Protein AF-A0A7W5H9W8-F1 (afdb_monomer_lite)

pLDDT: mean 92.8, std 7.67, range [46.06, 98.12]

Structure (mmCIF, N/CA/C/O backbone):
data_AF-A0A7W5H9W8-F1
#
_entry.id   AF-A0A7W5H9W8-F1
#
loop_
_atom_site.group_PDB
_atom_site.id
_atom_site.type_symbol
_atom_site.label_atom_id
_atom_site.label_alt_id
_atom_site.label_comp_id
_atom_site.label_asym_id
_atom_site.label_entity_id
_atom_site.label_seq_id
_atom_site.pdbx_PDB_ins_code
_atom_site.Cartn_x
_atom_site.Cartn_y
_atom_site.Cartn_z
_atom_site.occupancy
_atom_site.B_iso_or_equiv
_atom_site.auth_seq_id
_atom_site.auth_comp_id
_atom_site.auth_asym_id
_atom_site.auth_atom_id
_atom_site.pdbx_PDB_model_num
ATOM 1 N N . MET A 1 1 ? -1.058 2.398 -24.171 1.00 61.56 1 MET A N 1
ATOM 2 C CA . MET A 1 1 ? 0.200 2.788 -23.502 1.00 61.56 1 MET A CA 1
ATOM 3 C C . MET A 1 1 ? 0.223 2.075 -22.165 1.00 61.56 1 MET A C 1
ATOM 5 O O . MET A 1 1 ? -0.791 2.137 -21.480 1.00 61.56 1 MET A O 1
ATOM 9 N N . THR A 1 2 ? 1.290 1.346 -21.839 1.00 77.44 2 THR A N 1
ATOM 10 C CA . THR A 1 2 ? 1.382 0.600 -20.574 1.00 77.44 2 THR A CA 1
ATOM 11 C C . THR A 1 2 ? 1.420 1.588 -19.402 1.00 77.44 2 THR A C 1
ATOM 13 O O . THR A 1 2 ? 2.255 2.499 -19.425 1.00 77.44 2 THR A O 1
ATOM 16 N N . PRO A 1 3 ? 0.519 1.478 -18.409 1.00 84.00 3 PRO A N 1
ATOM 17 C CA . PRO A 1 3 ? 0.512 2.377 -17.260 1.00 84.00 3 PRO A CA 1
ATOM 18 C C . PRO A 1 3 ? 1.860 2.403 -16.531 1.00 84.00 3 PRO A C 1
ATOM 20 O O . PRO A 1 3 ? 2.492 1.362 -16.349 1.00 84.00 3 PRO A O 1
ATOM 23 N N . PHE A 1 4 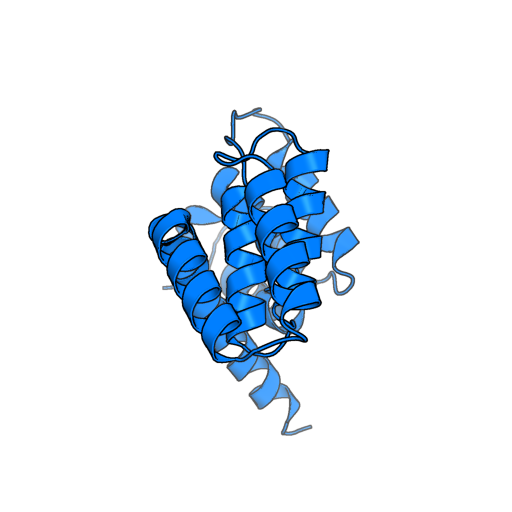? 2.278 3.598 -16.107 1.00 88.94 4 PHE A N 1
ATOM 24 C CA . PHE A 1 4 ? 3.514 3.859 -15.353 1.00 88.94 4 PHE A CA 1
ATOM 25 C C . PHE A 1 4 ? 4.831 3.531 -16.072 1.00 88.94 4 PHE A C 1
ATOM 27 O O . PHE A 1 4 ? 5.890 3.584 -15.453 1.00 88.94 4 PHE A O 1
ATOM 34 N N . ALA A 1 5 ? 4.808 3.268 -17.382 1.00 83.19 5 ALA A N 1
ATOM 35 C CA . ALA A 1 5 ? 6.010 2.976 -18.165 1.00 83.19 5 ALA A CA 1
ATOM 36 C C . ALA A 1 5 ? 7.100 4.066 -18.068 1.00 83.19 5 ALA A C 1
ATOM 38 O O . ALA A 1 5 ? 8.285 3.754 -18.085 1.00 83.19 5 ALA A O 1
ATOM 39 N N . SER A 1 6 ? 6.718 5.337 -17.920 1.00 87.12 6 SER A N 1
ATOM 40 C CA . SER A 1 6 ? 7.648 6.456 -17.700 1.00 87.12 6 SER A CA 1
ATOM 41 C C . SER A 1 6 ? 8.164 6.570 -16.263 1.00 87.12 6 SER A C 1
ATOM 43 O O . SER A 1 6 ? 9.144 7.267 -16.028 1.00 87.12 6 SER A O 1
ATOM 45 N N . ASN A 1 7 ? 7.508 5.918 -15.302 1.00 89.50 7 ASN A N 1
ATOM 46 C CA . ASN A 1 7 ? 7.760 6.073 -13.869 1.00 89.50 7 ASN A CA 1
ATOM 47 C C . ASN A 1 7 ? 8.587 4.927 -13.280 1.00 89.50 7 ASN A C 1
ATOM 49 O O . ASN A 1 7 ? 9.107 5.060 -12.185 1.00 89.50 7 ASN A O 1
ATOM 53 N N . VAL A 1 8 ? 8.757 3.799 -13.975 1.00 89.62 8 VAL A N 1
ATOM 54 C CA . VAL A 1 8 ? 9.479 2.638 -13.411 1.00 89.62 8 VAL A CA 1
ATOM 55 C C . VAL A 1 8 ? 10.963 2.897 -13.124 1.00 89.62 8 VAL A C 1
ATOM 57 O O . VAL A 1 8 ? 11.573 2.169 -12.345 1.00 89.62 8 VAL A O 1
ATOM 60 N N . ALA A 1 9 ? 11.552 3.922 -13.745 1.00 90.88 9 ALA A N 1
ATOM 61 C CA . ALA A 1 9 ? 12.915 4.368 -13.461 1.00 90.88 9 ALA A CA 1
ATOM 62 C C . ALA A 1 9 ? 12.996 5.377 -12.297 1.00 90.88 9 ALA A C 1
ATOM 64 O O . ALA A 1 9 ? 14.096 5.694 -11.855 1.00 90.88 9 ALA A O 1
ATOM 65 N N . ASP A 1 10 ? 11.858 5.872 -11.806 1.00 94.38 10 ASP A N 1
ATOM 66 C CA . ASP A 1 10 ? 11.761 6.818 -10.695 1.00 94.38 10 ASP A CA 1
ATOM 67 C C . ASP A 1 10 ? 11.794 6.058 -9.358 1.00 94.38 10 ASP A C 1
ATOM 69 O O . ASP A 1 10 ? 10.974 5.170 -9.093 1.00 94.38 10 ASP A O 1
ATOM 73 N N . LYS A 1 11 ? 12.754 6.409 -8.497 1.00 95.25 11 LYS A N 1
ATOM 74 C CA . LYS A 1 11 ? 12.937 5.768 -7.192 1.00 95.25 11 LYS A CA 1
ATOM 75 C C . LYS A 1 11 ? 11.821 6.082 -6.209 1.00 95.25 11 LYS A C 1
ATOM 77 O O . LYS A 1 11 ? 11.501 5.221 -5.392 1.00 95.25 11 LYS A O 1
ATOM 82 N N . ARG A 1 12 ? 11.184 7.252 -6.291 1.00 94.69 12 ARG A N 1
ATOM 83 C CA . ARG A 1 12 ? 10.031 7.590 -5.450 1.00 94.69 12 ARG A CA 1
ATOM 84 C C . ARG A 1 12 ? 8.809 6.774 -5.839 1.00 94.69 12 ARG A C 1
ATOM 86 O O . ARG A 1 12 ? 8.088 6.303 -4.957 1.00 94.69 12 ARG A O 1
ATOM 93 N N . PHE A 1 13 ? 8.602 6.563 -7.138 1.00 95.06 13 PHE A N 1
ATOM 94 C CA . PHE A 1 13 ? 7.552 5.666 -7.613 1.00 95.06 13 PHE A CA 1
ATOM 95 C C . PHE A 1 13 ? 7.819 4.224 -7.170 1.00 95.06 13 PHE A C 1
ATOM 97 O O . PHE A 1 13 ? 6.936 3.588 -6.601 1.00 95.06 13 PHE A O 1
ATOM 104 N N . ALA A 1 14 ? 9.045 3.722 -7.347 1.00 96.25 14 ALA A N 1
ATOM 105 C CA . ALA A 1 14 ? 9.421 2.395 -6.864 1.00 96.25 14 ALA A CA 1
ATOM 106 C C . ALA A 1 14 ? 9.231 2.261 -5.340 1.00 96.25 14 ALA A C 1
ATOM 108 O O . ALA A 1 14 ? 8.674 1.266 -4.881 1.00 96.25 14 ALA A O 1
ATOM 109 N N . PHE A 1 15 ? 9.605 3.279 -4.558 1.00 95.69 15 PHE A N 1
ATOM 110 C CA . PHE A 1 15 ? 9.405 3.275 -3.109 1.00 95.69 15 PHE A CA 1
ATOM 111 C C . PHE A 1 15 ? 7.919 3.202 -2.740 1.00 95.69 15 PHE A C 1
ATOM 113 O O . PHE A 1 15 ? 7.541 2.415 -1.878 1.00 95.69 15 PHE A O 1
ATOM 120 N N . LEU A 1 16 ? 7.060 3.919 -3.467 1.00 96.38 16 LEU A N 1
ATOM 121 C CA . LEU A 1 16 ? 5.614 3.835 -3.286 1.00 96.38 16 LEU A CA 1
ATOM 122 C C . LEU A 1 16 ? 5.063 2.435 -3.601 1.00 96.38 16 LEU A C 1
ATOM 124 O O . LEU A 1 16 ? 4.284 1.899 -2.817 1.00 96.38 16 LEU A O 1
ATOM 128 N N . ILE A 1 17 ? 5.505 1.802 -4.694 1.00 97.12 17 ILE A N 1
ATOM 129 C CA . ILE A 1 17 ? 5.131 0.410 -5.004 1.00 97.12 17 ILE A CA 1
ATOM 130 C C . ILE A 1 17 ? 5.583 -0.539 -3.887 1.00 97.12 17 ILE A C 1
ATOM 132 O O . ILE A 1 17 ? 4.813 -1.410 -3.478 1.00 97.12 17 ILE A O 1
ATOM 136 N N . SER A 1 18 ? 6.794 -0.347 -3.358 1.00 97.12 18 SER A N 1
ATOM 137 C CA . SER A 1 18 ? 7.300 -1.099 -2.204 1.00 97.12 18 SER A CA 1
ATOM 138 C C . SER A 1 18 ? 6.370 -0.953 -0.995 1.00 97.12 18 SER A C 1
ATOM 140 O O . SER A 1 18 ? 5.931 -1.956 -0.433 1.00 97.12 18 SER A O 1
ATOM 142 N N . THR A 1 19 ? 5.967 0.277 -0.659 1.00 96.00 19 THR A N 1
ATOM 143 C CA . THR A 1 19 ? 5.028 0.577 0.435 1.00 96.00 19 THR A CA 1
ATOM 144 C C . THR A 1 19 ? 3.653 -0.064 0.220 1.00 96.00 19 THR A C 1
ATOM 146 O O . THR A 1 19 ? 3.084 -0.634 1.154 1.00 96.00 19 THR A O 1
ATOM 149 N N . MET A 1 20 ? 3.124 -0.059 -1.008 1.00 97.69 20 MET A N 1
ATOM 150 C CA . MET A 1 20 ? 1.853 -0.720 -1.335 1.00 97.69 20 MET A CA 1
ATOM 151 C C . MET A 1 20 ? 1.935 -2.254 -1.215 1.00 97.69 20 MET A C 1
ATOM 153 O O . MET A 1 20 ? 0.952 -2.895 -0.837 1.00 97.69 20 MET A O 1
ATOM 157 N N . ILE A 1 21 ? 3.083 -2.865 -1.532 1.00 97.31 21 ILE A N 1
ATOM 158 C CA . ILE A 1 21 ? 3.294 -4.315 -1.368 1.00 97.31 21 ILE A CA 1
ATOM 159 C C . ILE A 1 21 ? 3.466 -4.672 0.109 1.00 97.31 21 ILE A C 1
ATOM 161 O O . ILE A 1 21 ? 2.875 -5.646 0.580 1.00 97.31 21 ILE A O 1
ATOM 165 N N . ASP A 1 22 ? 4.263 -3.895 0.838 1.00 95.62 22 ASP A N 1
ATOM 166 C CA . ASP A 1 22 ? 4.574 -4.140 2.245 1.00 95.62 22 ASP A CA 1
ATOM 167 C C . ASP A 1 22 ? 3.337 -3.990 3.142 1.00 95.62 22 ASP A C 1
ATOM 169 O O . ASP A 1 22 ? 3.059 -4.850 3.977 1.00 95.62 22 ASP A O 1
ATOM 173 N N . SER A 1 23 ? 2.508 -2.975 2.872 1.00 94.75 23 SER A N 1
ATOM 174 C CA . SER A 1 23 ? 1.186 -2.805 3.496 1.00 94.75 23 SER A CA 1
ATOM 175 C C . SER A 1 23 ? 0.162 -3.856 3.063 1.00 94.75 23 SER A C 1
ATOM 177 O O . SER A 1 23 ? -0.913 -3.932 3.644 1.00 94.75 23 SER A O 1
ATOM 179 N N . ARG A 1 24 ? 0.478 -4.697 2.068 1.00 95.00 24 ARG A N 1
ATOM 180 C CA . ARG A 1 24 ? -0.409 -5.704 1.455 1.00 95.00 24 ARG A CA 1
ATOM 181 C C . ARG A 1 24 ? -1.591 -5.133 0.683 1.00 95.00 24 ARG A C 1
ATOM 183 O O . ARG A 1 24 ? -2.538 -5.871 0.407 1.00 95.00 24 ARG A O 1
ATOM 190 N N . LEU A 1 25 ? -1.576 -3.846 0.343 1.00 96.81 25 LEU A N 1
ATOM 191 C CA . LEU A 1 25 ? -2.603 -3.260 -0.516 1.00 96.81 25 LEU A CA 1
ATOM 192 C C . LEU A 1 25 ? -2.580 -3.921 -1.901 1.00 96.81 25 LEU A C 1
ATOM 194 O O . LEU A 1 25 ? -3.627 -4.225 -2.465 1.00 96.81 25 LEU A O 1
ATOM 198 N N . ILE A 1 26 ? -1.379 -4.202 -2.413 1.00 96.94 26 ILE A N 1
ATOM 199 C CA . ILE A 1 26 ? -1.163 -5.016 -3.612 1.00 96.94 26 ILE A CA 1
ATOM 200 C C . ILE A 1 26 ? -0.269 -6.218 -3.287 1.00 96.94 26 ILE A C 1
ATOM 202 O O . ILE A 1 26 ? 0.480 -6.237 -2.314 1.00 96.94 26 ILE A O 1
ATOM 206 N N . TRP A 1 27 ? -0.337 -7.257 -4.115 1.00 95.38 27 TRP A N 1
ATOM 207 C CA . TRP A 1 27 ? 0.472 -8.476 -3.975 1.00 95.38 27 TRP A CA 1
ATOM 208 C C . TRP A 1 27 ? 0.726 -9.106 -5.347 1.00 95.38 27 TRP A C 1
ATOM 210 O O . TRP A 1 27 ? 0.235 -8.593 -6.343 1.00 95.38 27 TRP A O 1
ATOM 220 N N . TYR A 1 28 ? 1.419 -10.247 -5.418 1.00 96.19 28 TYR A N 1
ATOM 221 C CA . TYR A 1 28 ? 1.815 -10.910 -6.674 1.00 96.19 28 TYR A CA 1
ATOM 222 C C . TYR A 1 28 ? 0.758 -10.906 -7.795 1.00 96.19 28 TYR A C 1
ATOM 224 O O . TYR A 1 28 ? 1.020 -10.443 -8.897 1.00 96.19 28 TYR A O 1
ATOM 232 N N . LYS A 1 29 ? -0.474 -11.337 -7.507 1.00 94.88 29 LYS A N 1
ATOM 233 C CA . LYS A 1 29 ? -1.600 -11.345 -8.461 1.00 94.88 29 LYS A CA 1
ATOM 234 C C . LYS A 1 29 ? -1.971 -9.967 -9.038 1.00 94.88 29 LYS A C 1
ATOM 236 O O . LYS A 1 29 ? -2.624 -9.914 -10.071 1.00 94.88 29 LYS A O 1
ATOM 241 N N . HIS A 1 30 ? -1.601 -8.880 -8.368 1.00 95.06 30 HIS A N 1
ATOM 242 C CA . HIS A 1 30 ? -1.792 -7.510 -8.837 1.00 95.06 30 HIS A CA 1
ATOM 243 C C . HIS A 1 30 ? -0.649 -7.072 -9.757 1.00 95.06 30 HIS A C 1
ATOM 245 O O . HIS A 1 30 ? -0.902 -6.566 -10.844 1.00 95.06 30 HIS A O 1
ATOM 251 N N . TYR A 1 31 ? 0.608 -7.261 -9.338 1.00 94.88 31 TYR A N 1
ATOM 252 C CA . TYR A 1 31 ? 1.754 -6.709 -10.070 1.00 94.88 31 TYR A CA 1
ATOM 253 C C . TYR A 1 31 ? 2.342 -7.644 -11.131 1.00 94.88 31 TYR A C 1
ATOM 255 O O . TYR A 1 31 ? 3.067 -7.163 -11.992 1.00 94.88 31 TYR A O 1
ATOM 263 N N . TYR A 1 32 ? 2.039 -8.947 -11.109 1.00 95.19 32 TYR A N 1
ATOM 264 C CA . TYR A 1 32 ? 2.602 -9.920 -12.054 1.00 95.19 32 TYR A CA 1
ATOM 265 C C . TYR A 1 32 ? 2.303 -9.548 -13.513 1.00 95.19 32 TYR A C 1
ATOM 267 O O . TYR A 1 32 ? 3.220 -9.326 -14.296 1.00 95.19 32 TYR A O 1
ATOM 275 N N . LEU A 1 33 ? 1.019 -9.395 -13.859 1.00 94.06 33 LEU A N 1
ATOM 276 C CA . LEU A 1 33 ? 0.616 -9.036 -15.223 1.00 94.06 33 LEU A CA 1
ATOM 277 C C . LEU A 1 33 ? 1.055 -7.619 -15.616 1.00 94.06 33 LEU A C 1
ATOM 279 O O . LEU A 1 33 ? 1.291 -7.352 -16.788 1.00 94.06 33 LEU A O 1
ATOM 283 N N . TRP A 1 34 ? 1.166 -6.714 -14.644 1.00 95.88 34 TRP A N 1
ATOM 284 C CA . TRP A 1 34 ? 1.685 -5.370 -14.881 1.00 95.88 34 TRP A CA 1
ATOM 285 C C . TRP A 1 34 ? 3.173 -5.392 -15.242 1.00 95.88 34 TRP A C 1
ATOM 287 O O . TRP A 1 34 ? 3.582 -4.729 -16.194 1.00 95.88 34 TRP A O 1
ATOM 297 N N . ALA A 1 35 ? 3.969 -6.183 -14.520 1.00 95.56 35 ALA A N 1
ATOM 298 C CA . ALA A 1 35 ? 5.380 -6.367 -14.821 1.00 95.56 35 ALA A CA 1
ATOM 299 C C . ALA A 1 35 ? 5.566 -7.041 -16.190 1.00 95.56 35 ALA A C 1
ATOM 301 O O . ALA A 1 35 ? 6.358 -6.550 -16.991 1.00 95.56 35 ALA A O 1
ATOM 302 N N . ASP A 1 36 ? 4.784 -8.079 -16.506 1.00 94.25 36 ASP A N 1
ATOM 303 C CA . ASP A 1 36 ? 4.811 -8.738 -17.821 1.00 94.25 36 ASP A CA 1
ATOM 304 C C . ASP A 1 36 ? 4.477 -7.757 -18.965 1.00 94.25 36 ASP A C 1
ATOM 306 O O . ASP A 1 36 ? 5.207 -7.697 -19.959 1.00 94.25 36 ASP A O 1
ATOM 310 N N . ASP A 1 37 ? 3.435 -6.927 -18.814 1.00 94.62 37 ASP A N 1
ATOM 311 C CA . ASP A 1 37 ? 3.066 -5.916 -19.817 1.00 94.62 37 ASP A CA 1
ATOM 312 C C . ASP A 1 37 ? 4.190 -4.868 -19.997 1.00 94.62 37 ASP A C 1
ATOM 314 O O . ASP A 1 37 ? 4.464 -4.429 -21.119 1.00 94.62 37 ASP A O 1
ATOM 318 N N . LEU A 1 38 ? 4.894 -4.473 -18.927 1.00 94.31 38 LEU A N 1
ATOM 319 C CA . LEU A 1 38 ? 6.054 -3.572 -19.015 1.00 94.31 38 LEU A CA 1
ATOM 320 C C . LEU A 1 38 ? 7.239 -4.213 -19.742 1.00 94.31 38 LEU A C 1
ATOM 322 O O . LEU A 1 38 ? 7.826 -3.577 -20.616 1.00 94.31 38 LEU A O 1
ATOM 326 N N . ILE A 1 39 ? 7.554 -5.469 -19.424 1.00 94.38 39 ILE A N 1
ATOM 327 C CA . ILE A 1 39 ? 8.635 -6.243 -20.053 1.00 94.38 39 ILE A CA 1
ATOM 328 C C . ILE A 1 39 ? 8.396 -6.397 -21.554 1.00 94.38 39 ILE A C 1
ATOM 330 O O . ILE A 1 39 ? 9.326 -6.246 -22.343 1.00 94.38 39 ILE A O 1
ATOM 334 N N . ALA A 1 40 ? 7.152 -6.644 -21.960 1.00 93.50 40 ALA A N 1
ATOM 335 C CA . ALA A 1 40 ? 6.795 -6.771 -23.367 1.00 93.50 40 ALA A CA 1
ATOM 336 C C . ALA A 1 40 ? 6.808 -5.433 -24.130 1.00 93.50 40 ALA A C 1
ATOM 338 O O . ALA A 1 40 ? 7.002 -5.422 -25.346 1.00 93.50 40 ALA A O 1
ATOM 339 N N . SER A 1 41 ? 6.554 -4.311 -23.448 1.00 92.00 41 SER A N 1
ATOM 340 C CA . SER A 1 41 ? 6.302 -3.018 -24.102 1.00 92.00 41 SER A CA 1
ATOM 341 C C . SER A 1 41 ? 7.494 -2.066 -24.122 1.00 92.00 41 SER A C 1
ATOM 343 O O . SER A 1 41 ? 7.542 -1.176 -24.974 1.00 92.00 41 SER A O 1
ATOM 345 N N . LEU A 1 42 ? 8.448 -2.227 -23.207 1.00 90.44 42 LEU A N 1
ATOM 346 C CA . LEU A 1 42 ? 9.601 -1.345 -23.089 1.00 90.44 42 LEU A CA 1
ATOM 347 C C . LEU A 1 42 ? 10.853 -1.971 -23.720 1.00 90.44 42 LEU A C 1
ATOM 349 O O . LEU A 1 42 ? 11.150 -3.137 -23.476 1.00 90.44 42 LEU A O 1
ATOM 353 N N . PRO A 1 43 ? 11.651 -1.196 -24.478 1.00 88.50 43 PRO A N 1
ATOM 354 C CA . PRO A 1 43 ? 12.901 -1.692 -25.058 1.00 88.50 43 PRO A CA 1
ATOM 355 C C . PRO A 1 43 ? 13.980 -1.968 -23.999 1.00 88.50 43 PRO A C 1
ATOM 357 O O . PRO A 1 43 ? 14.914 -2.723 -24.251 1.00 88.50 43 PRO A O 1
ATOM 360 N N . SER A 1 44 ? 13.873 -1.331 -22.830 1.00 90.38 44 SER A N 1
ATOM 361 C CA . SER A 1 44 ? 14.743 -1.532 -21.674 1.00 90.38 44 SER A CA 1
ATOM 362 C C . SER A 1 44 ? 13.927 -1.327 -20.403 1.00 90.38 44 SER A C 1
ATOM 364 O O . SER A 1 44 ? 13.276 -0.291 -20.247 1.00 90.38 44 SER A O 1
ATOM 366 N N . VAL A 1 45 ? 13.944 -2.318 -19.514 1.00 92.12 45 VAL A N 1
ATOM 367 C CA . VAL A 1 45 ? 13.166 -2.332 -18.272 1.00 92.12 45 VAL A CA 1
ATOM 368 C C . VAL A 1 45 ? 14.111 -2.320 -17.072 1.00 92.12 45 VAL A C 1
ATOM 370 O O . VAL A 1 45 ? 15.101 -3.055 -17.082 1.00 92.12 45 VAL A O 1
ATOM 373 N N . PRO A 1 46 ? 13.829 -1.517 -16.027 1.00 92.88 46 PRO A N 1
ATOM 374 C CA . PRO A 1 46 ? 14.608 -1.542 -14.797 1.00 92.88 46 PRO A CA 1
ATOM 375 C C . PRO A 1 46 ? 14.667 -2.941 -14.182 1.00 92.88 46 PRO A C 1
ATOM 377 O O . PRO A 1 46 ? 13.663 -3.651 -14.124 1.00 92.88 46 PRO A O 1
ATOM 380 N N . GLN A 1 47 ? 15.838 -3.311 -13.662 1.00 94.00 47 GLN A N 1
ATOM 381 C CA . GLN A 1 47 ? 16.085 -4.655 -13.137 1.00 94.00 47 GLN A CA 1
ATOM 382 C C . GLN A 1 47 ? 15.061 -5.078 -12.077 1.00 94.00 47 GLN A C 1
ATOM 384 O O . GLN A 1 47 ? 14.628 -6.225 -12.078 1.00 94.00 47 GLN A O 1
ATOM 389 N N . TRP A 1 48 ? 14.632 -4.160 -11.207 1.00 95.81 48 TRP A N 1
ATOM 390 C CA . TRP A 1 48 ? 13.667 -4.478 -10.155 1.00 95.81 48 TRP A CA 1
ATOM 391 C C . TRP A 1 48 ? 12.327 -4.972 -10.720 1.00 95.81 48 TRP A C 1
ATOM 393 O O . TRP A 1 48 ? 11.768 -5.917 -10.175 1.00 95.81 48 TRP A O 1
ATOM 403 N N . VAL A 1 49 ? 11.851 -4.417 -11.846 1.00 96.12 49 VAL A N 1
ATOM 404 C CA . VAL A 1 49 ? 10.605 -4.848 -12.509 1.00 96.12 49 VAL A CA 1
ATOM 405 C C . VAL A 1 49 ? 10.748 -6.276 -13.044 1.00 96.12 49 VAL A C 1
ATOM 407 O O . VAL A 1 49 ? 9.847 -7.094 -12.862 1.00 96.12 49 VAL A O 1
ATOM 410 N N . LEU A 1 50 ? 11.902 -6.601 -13.643 1.00 94.94 50 LEU A N 1
ATOM 411 C CA . LEU A 1 50 ? 12.207 -7.957 -14.120 1.00 94.94 50 LEU A CA 1
ATOM 412 C C . LEU A 1 50 ? 12.182 -8.975 -12.975 1.00 94.94 50 LEU A C 1
ATOM 414 O O . LEU A 1 50 ? 11.681 -10.085 -13.138 1.00 94.94 50 LEU A O 1
ATOM 418 N N . GLN A 1 51 ? 12.718 -8.600 -11.815 1.00 94.88 51 GLN A N 1
ATOM 419 C CA . GLN A 1 51 ? 12.785 -9.492 -10.663 1.00 94.88 51 GLN A CA 1
ATOM 420 C C . GLN A 1 51 ? 11.406 -9.718 -10.039 1.00 94.88 51 GLN A C 1
ATOM 422 O O . GLN A 1 51 ? 10.997 -10.870 -9.867 1.00 94.88 51 GLN A O 1
ATOM 427 N N . ILE A 1 52 ? 10.645 -8.651 -9.761 1.00 95.19 52 ILE A N 1
ATOM 428 C CA . ILE A 1 52 ? 9.331 -8.794 -9.114 1.00 95.19 52 ILE A CA 1
ATOM 429 C C . ILE A 1 52 ? 8.331 -9.576 -9.969 1.00 95.19 52 ILE A C 1
ATOM 431 O O . ILE A 1 52 ? 7.468 -10.235 -9.401 1.00 95.19 52 ILE A O 1
ATOM 435 N N . ALA A 1 53 ? 8.476 -9.607 -11.300 1.00 94.50 53 ALA A N 1
ATOM 436 C CA . ALA A 1 53 ? 7.652 -10.453 -12.172 1.00 94.50 53 ALA A CA 1
ATOM 437 C C . ALA A 1 53 ? 7.695 -11.944 -11.770 1.00 94.50 53 ALA A C 1
ATOM 439 O O . ALA A 1 53 ? 6.758 -12.700 -12.021 1.00 94.50 53 ALA A O 1
ATOM 440 N N . THR A 1 54 ? 8.761 -12.379 -11.095 1.00 94.12 54 THR A N 1
ATOM 441 C CA . THR A 1 54 ? 8.963 -13.781 -10.699 1.00 94.12 54 THR A CA 1
ATOM 442 C C . THR A 1 54 ? 8.767 -14.043 -9.203 1.00 94.12 54 THR A C 1
ATOM 444 O O . THR A 1 54 ? 8.570 -15.191 -8.795 1.00 94.12 54 THR A O 1
ATOM 447 N N . ILE A 1 55 ? 8.783 -13.000 -8.371 1.00 96.50 55 ILE A N 1
ATOM 448 C CA . ILE A 1 55 ? 8.756 -13.131 -6.913 1.00 96.50 55 ILE A CA 1
ATOM 449 C C . ILE A 1 55 ? 7.308 -13.191 -6.424 1.00 96.50 55 ILE A C 1
ATOM 451 O O . ILE A 1 55 ? 6.539 -12.259 -6.613 1.00 96.50 55 ILE A O 1
ATOM 455 N N . LYS A 1 56 ? 6.926 -14.282 -5.749 1.00 95.38 56 LYS A N 1
ATOM 456 C CA . LYS A 1 56 ? 5.581 -14.433 -5.154 1.00 95.38 56 LYS A CA 1
ATOM 457 C C . LYS A 1 56 ? 5.517 -14.007 -3.691 1.00 95.38 56 LYS A C 1
ATOM 459 O O . LYS A 1 56 ? 4.466 -13.570 -3.219 1.00 95.38 56 LYS A O 1
ATOM 464 N N . TYR A 1 57 ? 6.613 -14.197 -2.959 1.00 96.00 57 TYR A N 1
ATOM 465 C CA . TYR A 1 57 ? 6.680 -13.896 -1.537 1.00 96.00 57 TYR A CA 1
ATOM 466 C C . TYR A 1 57 ? 6.934 -12.400 -1.346 1.00 96.00 57 TYR A C 1
ATOM 468 O O . TYR A 1 57 ? 7.924 -11.855 -1.821 1.00 96.00 57 TYR A O 1
ATOM 476 N N . TYR A 1 58 ? 5.996 -11.717 -0.693 1.00 95.06 58 TYR A N 1
ATOM 477 C CA . TYR A 1 58 ? 5.995 -10.257 -0.641 1.00 95.06 58 TYR A CA 1
ATOM 478 C C . TYR A 1 58 ? 7.240 -9.618 0.009 1.00 95.06 58 TYR A C 1
ATOM 480 O O . TYR A 1 58 ? 7.654 -8.593 -0.524 1.00 95.06 58 TYR A O 1
ATOM 488 N N . PRO A 1 59 ? 7.884 -10.156 1.073 1.00 96.81 59 PRO A N 1
ATOM 489 C CA . PRO A 1 59 ? 9.040 -9.491 1.670 1.00 96.81 59 PRO A CA 1
ATOM 490 C C . PRO A 1 59 ? 10.229 -9.524 0.722 1.00 96.81 59 PRO A C 1
ATOM 492 O O . PRO A 1 59 ? 10.993 -8.569 0.683 1.00 96.81 59 PRO A O 1
ATOM 495 N N . ASP A 1 60 ? 10.353 -10.582 -0.083 1.00 97.81 60 ASP A N 1
ATOM 496 C CA . ASP A 1 60 ? 11.393 -10.679 -1.104 1.00 97.81 60 ASP A CA 1
ATOM 497 C C . ASP A 1 60 ? 11.158 -9.632 -2.202 1.00 97.81 60 ASP A C 1
ATOM 499 O O . ASP A 1 60 ? 12.103 -8.990 -2.652 1.00 97.81 60 ASP A O 1
ATOM 503 N N . ALA A 1 61 ? 9.898 -9.398 -2.592 1.00 97.38 61 ALA A N 1
ATOM 504 C CA . ALA A 1 61 ? 9.556 -8.363 -3.569 1.00 97.38 61 ALA A CA 1
ATOM 505 C C . ALA A 1 61 ? 9.854 -6.957 -3.020 1.00 97.38 61 ALA A C 1
ATOM 507 O O . ALA A 1 61 ? 10.458 -6.143 -3.713 1.00 97.38 61 ALA A O 1
ATOM 508 N N . VAL A 1 62 ? 9.492 -6.692 -1.760 1.00 97.44 62 VAL A N 1
ATOM 509 C CA . VAL A 1 62 ? 9.819 -5.443 -1.049 1.00 97.44 62 VAL A CA 1
ATOM 510 C C . VAL A 1 62 ? 11.334 -5.252 -0.965 1.00 97.44 62 VAL A C 1
ATOM 512 O O . VAL A 1 62 ? 11.839 -4.182 -1.297 1.00 97.44 62 VAL A O 1
ATOM 515 N N . ALA A 1 63 ? 12.081 -6.289 -0.580 1.00 97.50 63 ALA A N 1
ATOM 516 C CA . ALA A 1 63 ? 13.536 -6.240 -0.478 1.00 97.50 63 ALA A CA 1
ATOM 517 C C . ALA A 1 63 ? 14.205 -5.955 -1.832 1.00 97.50 63 ALA A C 1
ATOM 519 O O . ALA A 1 63 ? 15.170 -5.191 -1.895 1.00 97.50 63 ALA A O 1
ATOM 520 N N . GLU A 1 64 ? 13.687 -6.533 -2.915 1.00 97.31 64 GLU A N 1
ATOM 521 C CA . GLU A 1 64 ? 14.191 -6.300 -4.267 1.00 97.31 64 GLU A CA 1
ATOM 522 C C . GLU A 1 64 ? 13.959 -4.859 -4.728 1.00 97.31 64 GLU A C 1
ATOM 524 O O . GLU A 1 64 ? 14.885 -4.203 -5.207 1.00 97.31 64 GLU A O 1
ATOM 529 N N . ILE A 1 65 ? 12.746 -4.338 -4.533 1.00 97.19 65 ILE A N 1
ATOM 530 C CA . ILE A 1 65 ? 12.430 -2.949 -4.875 1.00 97.19 65 ILE A CA 1
ATOM 531 C C . ILE A 1 65 ? 13.278 -2.000 -4.025 1.00 97.19 65 ILE A C 1
ATOM 533 O O . ILE A 1 65 ? 13.900 -1.086 -4.563 1.00 97.19 65 ILE A O 1
ATOM 537 N N . ASN A 1 66 ? 13.394 -2.255 -2.719 1.00 95.88 66 ASN A N 1
ATOM 538 C CA . ASN A 1 66 ? 14.199 -1.433 -1.818 1.00 95.88 66 ASN A CA 1
ATOM 539 C C . ASN A 1 66 ? 15.688 -1.433 -2.198 1.00 95.88 66 ASN A C 1
ATOM 541 O O . ASN A 1 66 ? 16.360 -0.417 -2.023 1.00 95.88 66 ASN A O 1
ATOM 545 N N . ARG A 1 67 ? 16.210 -2.520 -2.786 1.00 96.75 67 ARG A N 1
ATOM 546 C CA . ARG A 1 67 ? 17.580 -2.542 -3.321 1.00 96.75 67 ARG A CA 1
ATOM 547 C C . ARG A 1 67 ? 17.770 -1.525 -4.446 1.00 96.75 67 ARG A C 1
ATOM 549 O O . ARG A 1 67 ? 18.820 -0.896 -4.501 1.00 96.75 67 ARG A O 1
ATOM 556 N N . PHE A 1 68 ? 16.779 -1.354 -5.320 1.00 96.44 68 PHE A N 1
ATOM 557 C CA . PHE A 1 68 ? 16.797 -0.323 -6.362 1.00 96.44 68 PHE A CA 1
ATOM 558 C C . PHE A 1 68 ? 16.597 1.082 -5.782 1.00 96.44 68 PHE A C 1
ATOM 560 O O . PHE A 1 68 ? 17.357 1.998 -6.085 1.00 96.44 68 PHE A O 1
ATOM 567 N N . VAL A 1 69 ? 15.607 1.243 -4.905 1.00 95.94 69 VAL A N 1
ATOM 568 C CA . VAL A 1 69 ? 15.283 2.515 -4.243 1.00 95.94 69 VAL A CA 1
ATOM 569 C C . VAL A 1 69 ? 16.503 3.091 -3.512 1.00 95.94 69 VAL A C 1
ATOM 571 O O . VAL A 1 69 ? 16.783 4.282 -3.613 1.00 95.94 69 VAL A O 1
ATOM 574 N N . HIS A 1 70 ? 17.283 2.241 -2.844 1.00 94.81 70 HIS A N 1
ATOM 575 C CA . HIS A 1 70 ? 18.489 2.637 -2.116 1.00 94.81 70 HIS A CA 1
ATOM 576 C C . HIS A 1 70 ? 19.794 2.376 -2.884 1.00 94.81 70 HIS A C 1
ATOM 578 O O . HIS A 1 70 ? 20.863 2.397 -2.280 1.00 94.81 70 HIS A O 1
ATOM 584 N N . SER A 1 71 ? 19.745 2.128 -4.198 1.00 95.00 71 SER A N 1
ATOM 585 C CA . SER A 1 71 ? 20.961 2.019 -5.015 1.00 95.00 71 SER A CA 1
ATOM 586 C C . SER A 1 71 ? 21.561 3.396 -5.311 1.00 95.00 71 SER A C 1
ATOM 588 O O . SER A 1 71 ? 20.937 4.429 -5.069 1.00 95.00 71 SER A O 1
ATOM 590 N N . GLU A 1 72 ? 22.737 3.438 -5.935 1.00 92.19 72 GLU A N 1
ATOM 591 C CA . GLU A 1 72 ? 23.223 4.663 -6.577 1.00 92.19 72 GLU A CA 1
ATOM 592 C C . GLU A 1 72 ? 22.381 4.997 -7.832 1.00 92.19 72 GLU A C 1
ATOM 594 O O . GLU A 1 72 ? 21.848 4.075 -8.463 1.00 92.19 72 GLU A O 1
ATOM 599 N N . PRO A 1 73 ? 22.209 6.286 -8.192 1.00 92.75 73 PRO A N 1
ATOM 600 C CA . PRO A 1 73 ? 22.545 7.470 -7.392 1.00 92.75 73 PRO A CA 1
ATOM 601 C C . PRO A 1 73 ? 21.596 7.614 -6.191 1.00 92.75 73 PRO A C 1
ATOM 603 O O . PRO A 1 73 ? 20.393 7.422 -6.336 1.00 92.75 73 PRO A O 1
ATOM 606 N N . P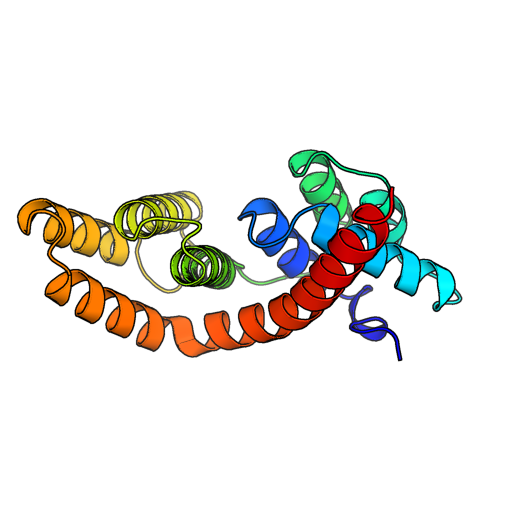HE A 1 74 ? 22.116 7.921 -5.002 1.00 91.69 74 PHE A N 1
ATOM 607 C CA . PHE A 1 74 ? 21.271 8.054 -3.812 1.00 91.69 74 PHE A CA 1
ATOM 608 C C . PHE A 1 74 ? 20.383 9.302 -3.907 1.00 91.69 74 PHE A C 1
ATOM 610 O O . PHE A 1 74 ? 20.869 10.390 -4.214 1.00 91.69 74 PHE A O 1
ATOM 617 N N . GLU A 1 75 ? 19.094 9.143 -3.612 1.00 91.06 75 GLU A N 1
ATOM 618 C CA . GLU A 1 75 ? 18.087 10.205 -3.676 1.00 91.06 75 GLU A CA 1
ATOM 619 C C . GLU A 1 75 ? 17.420 10.393 -2.309 1.00 91.06 75 GLU A C 1
ATOM 621 O O . GLU A 1 75 ? 17.264 9.442 -1.541 1.00 91.06 75 GLU A O 1
ATOM 626 N N . GLN A 1 76 ? 17.012 11.626 -1.999 1.00 86.69 76 GLN A N 1
ATOM 627 C CA . GLN A 1 76 ? 16.140 11.892 -0.856 1.00 86.69 76 GLN A CA 1
ATOM 628 C C . GLN A 1 76 ? 14.693 11.678 -1.292 1.00 86.69 76 GLN A C 1
ATOM 630 O O . GLN A 1 76 ? 14.144 12.466 -2.054 1.00 86.69 76 GLN A O 1
ATOM 635 N N . LEU A 1 77 ? 14.084 10.597 -0.814 1.00 83.69 77 LEU A N 1
ATOM 636 C CA . LEU A 1 77 ? 12.782 10.124 -1.295 1.00 83.69 77 LEU A CA 1
ATOM 637 C C . LEU A 1 77 ? 11.596 10.647 -0.473 1.00 83.69 77 LEU A C 1
ATOM 639 O O . LEU A 1 77 ? 10.447 10.304 -0.749 1.00 83.69 77 LEU A O 1
ATOM 643 N N . GLY A 1 78 ? 11.873 11.483 0.531 1.00 80.06 78 GLY A N 1
ATOM 644 C CA . GLY A 1 78 ? 10.897 11.847 1.550 1.00 80.06 78 GLY A CA 1
ATOM 645 C C . GLY A 1 78 ? 10.474 10.638 2.385 1.00 80.06 78 GLY A C 1
ATOM 646 O O . GLY A 1 78 ? 11.066 9.559 2.305 1.00 80.06 78 GLY A O 1
ATOM 647 N N . ASN A 1 79 ? 9.447 10.840 3.200 1.00 77.62 79 ASN A N 1
ATOM 648 C CA . ASN A 1 79 ? 8.817 9.766 3.946 1.00 77.62 79 ASN A CA 1
ATOM 649 C C . ASN A 1 79 ? 7.655 9.157 3.141 1.00 77.62 79 ASN A C 1
ATOM 651 O O . ASN A 1 79 ? 7.097 9.831 2.276 1.00 77.62 79 ASN A O 1
ATOM 655 N N . THR A 1 80 ? 7.326 7.889 3.403 1.00 84.00 80 THR A N 1
ATOM 656 C CA . THR A 1 80 ? 6.137 7.210 2.859 1.00 84.00 80 THR A CA 1
ATOM 657 C C . THR A 1 80 ? 5.137 6.800 3.935 1.00 84.00 80 THR A C 1
ATOM 659 O O . THR A 1 80 ? 4.274 5.952 3.696 1.00 84.00 80 THR A O 1
ATOM 662 N N . ASP A 1 81 ? 5.276 7.347 5.141 1.00 89.75 81 ASP A N 1
ATOM 663 C CA . ASP A 1 81 ? 4.445 6.947 6.267 1.00 89.75 81 ASP A CA 1
ATOM 664 C C . ASP A 1 81 ? 2.971 7.252 6.034 1.00 89.75 81 ASP A C 1
ATOM 666 O O . ASP A 1 81 ? 2.118 6.388 6.242 1.00 89.75 81 ASP A O 1
ATOM 670 N N . ASP A 1 82 ? 2.688 8.437 5.505 1.00 92.88 82 ASP A N 1
ATOM 671 C CA . ASP A 1 82 ? 1.329 8.871 5.212 1.00 92.88 82 ASP A CA 1
ATOM 672 C C . ASP A 1 82 ? 0.725 8.054 4.061 1.00 92.88 82 ASP A C 1
ATOM 674 O O . ASP A 1 82 ? -0.433 7.639 4.132 1.00 92.88 82 ASP A O 1
ATOM 678 N N . GLU A 1 83 ? 1.513 7.689 3.040 1.00 95.06 83 GLU A N 1
ATOM 679 C CA . GLU A 1 83 ? 1.054 6.738 2.023 1.00 95.06 83 GLU A CA 1
ATOM 680 C C . GLU A 1 83 ? 0.831 5.335 2.580 1.00 95.06 83 GLU A C 1
ATOM 682 O O . GLU A 1 83 ? -0.038 4.612 2.083 1.00 95.06 83 GLU A O 1
ATOM 687 N N . ARG A 1 84 ? 1.573 4.919 3.609 1.00 95.00 84 ARG A N 1
ATOM 688 C CA . ARG A 1 84 ? 1.316 3.639 4.272 1.00 95.00 84 ARG A CA 1
ATOM 689 C C . ARG A 1 84 ? 0.009 3.694 5.063 1.00 95.00 84 ARG A C 1
ATOM 691 O O . ARG A 1 84 ? -0.768 2.742 4.969 1.00 9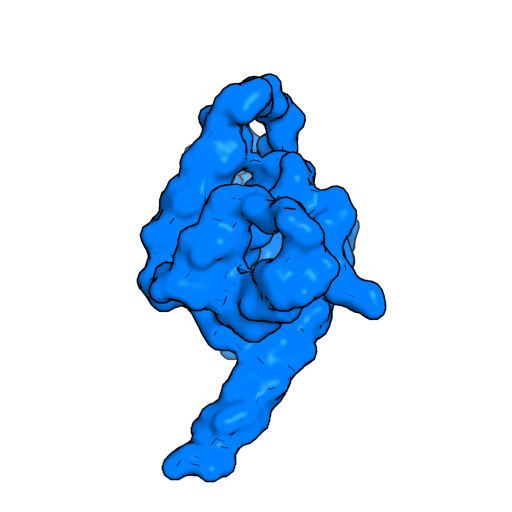5.00 84 ARG A O 1
ATOM 698 N N . VAL A 1 85 ? -0.287 4.800 5.751 1.00 96.31 85 VAL A N 1
ATOM 699 C CA . VAL A 1 85 ? -1.608 5.038 6.368 1.00 96.31 85 VAL A CA 1
ATOM 700 C C . VAL A 1 85 ? -2.703 4.992 5.304 1.00 96.31 85 VAL A C 1
ATOM 702 O O . VAL A 1 85 ? -3.688 4.271 5.473 1.00 96.31 85 VAL A O 1
ATOM 705 N N . ALA A 1 86 ? -2.509 5.668 4.170 1.00 97.38 86 ALA A N 1
ATOM 706 C CA . ALA A 1 86 ? -3.436 5.620 3.045 1.00 97.38 86 ALA A CA 1
ATOM 707 C C . ALA A 1 86 ? -3.651 4.186 2.527 1.00 97.38 86 ALA A C 1
ATOM 709 O O . ALA A 1 86 ? -4.787 3.791 2.256 1.00 97.38 86 ALA A O 1
ATOM 710 N N . CYS A 1 87 ? -2.596 3.368 2.447 1.00 97.88 87 CYS A N 1
ATOM 711 C CA . CYS A 1 87 ? -2.718 1.962 2.064 1.00 97.88 87 CYS A CA 1
ATOM 712 C C . CYS A 1 87 ? -3.587 1.161 3.043 1.00 97.88 87 CYS A C 1
ATOM 714 O O . CYS A 1 87 ? -4.492 0.442 2.611 1.00 97.88 87 CYS A O 1
ATOM 716 N N . LEU A 1 88 ? -3.346 1.301 4.351 1.00 97.75 88 LEU A N 1
ATOM 717 C CA . LEU A 1 88 ? -4.137 0.636 5.392 1.00 97.75 88 LEU A CA 1
ATOM 718 C C . LEU A 1 88 ? -5.599 1.111 5.368 1.00 97.75 88 LEU A C 1
ATOM 720 O O . LEU A 1 88 ? -6.524 0.309 5.504 1.00 97.75 88 LEU A O 1
ATOM 724 N N . PHE A 1 89 ? -5.825 2.404 5.133 1.00 98.12 89 PHE A N 1
ATOM 725 C CA . PHE A 1 89 ? -7.164 2.977 5.029 1.00 98.12 89 PHE A CA 1
ATOM 726 C C . PHE A 1 89 ? -7.932 2.406 3.830 1.00 98.12 89 PHE A C 1
ATOM 728 O O . PHE A 1 89 ? -9.097 2.022 3.948 1.00 98.12 89 PHE A O 1
ATOM 735 N N . LEU A 1 90 ? -7.278 2.283 2.671 1.00 97.94 90 LEU A N 1
ATOM 736 C CA . LEU A 1 90 ? -7.872 1.653 1.490 1.00 97.94 90 LEU A CA 1
ATOM 737 C C . LEU A 1 90 ? -8.202 0.176 1.738 1.00 97.94 90 LEU A C 1
ATOM 739 O O . LEU A 1 90 ? -9.256 -0.291 1.308 1.00 97.94 90 LEU A O 1
ATOM 743 N N . GLN A 1 91 ? -7.365 -0.555 2.475 1.00 97.25 91 GLN A N 1
ATOM 744 C CA . GLN A 1 91 ? -7.680 -1.925 2.886 1.00 97.25 91 GLN A CA 1
ATOM 745 C C . GLN A 1 91 ? -8.907 -2.004 3.794 1.00 97.25 91 GLN A C 1
ATOM 747 O O . GLN A 1 91 ? -9.764 -2.863 3.572 1.00 97.25 91 GLN A O 1
ATOM 752 N N . HIS A 1 92 ? -9.026 -1.103 4.771 1.00 97.00 92 HIS A N 1
ATOM 753 C CA . HIS A 1 92 ? -10.228 -1.001 5.596 1.00 97.00 92 HIS A CA 1
ATOM 754 C C . HIS A 1 92 ? -11.469 -0.731 4.736 1.00 97.00 92 HIS A C 1
ATOM 756 O O . HIS A 1 92 ? -12.460 -1.453 4.836 1.00 97.00 92 HIS A O 1
ATOM 762 N N . ARG A 1 93 ? -11.390 0.218 3.793 1.00 96.00 93 ARG A N 1
ATOM 763 C CA . ARG A 1 93 ? -12.489 0.521 2.860 1.00 96.00 93 ARG A CA 1
ATOM 764 C C . ARG A 1 93 ? -12.913 -0.657 1.983 1.00 96.00 93 ARG A C 1
ATOM 766 O O . ARG A 1 93 ? -14.068 -0.716 1.571 1.00 96.00 93 ARG A O 1
ATOM 773 N N . MET A 1 94 ? -11.997 -1.571 1.680 1.00 94.06 94 MET A N 1
ATOM 774 C CA . MET A 1 94 ? -12.291 -2.805 0.945 1.00 94.06 94 MET A CA 1
ATOM 775 C C . MET A 1 94 ? -12.806 -3.940 1.845 1.00 94.06 94 MET A C 1
ATOM 777 O O . MET A 1 94 ? -13.078 -5.031 1.349 1.00 94.06 94 MET A O 1
ATOM 781 N N . GLY A 1 95 ? -12.922 -3.713 3.156 1.00 93.88 95 GLY A N 1
ATOM 782 C CA . GLY A 1 95 ? -13.313 -4.725 4.137 1.00 93.88 95 GLY A CA 1
ATOM 783 C C . GLY A 1 95 ? -12.216 -5.745 4.451 1.00 93.88 95 GLY A C 1
ATOM 784 O O . GLY A 1 95 ? -12.500 -6.771 5.064 1.00 93.88 95 GLY A O 1
ATOM 785 N N . ALA A 1 96 ? -10.969 -5.494 4.036 1.00 94.31 96 ALA A N 1
ATOM 786 C CA . ALA A 1 96 ? -9.836 -6.375 4.321 1.00 94.31 96 ALA A CA 1
ATOM 787 C C . ALA A 1 96 ? -9.286 -6.188 5.746 1.00 94.31 96 ALA A C 1
ATOM 789 O O . ALA A 1 96 ? -8.628 -7.086 6.269 1.00 94.31 96 ALA A O 1
ATOM 790 N N . LEU A 1 97 ? -9.563 -5.038 6.371 1.00 94.56 97 LEU A N 1
ATOM 791 C CA . LEU A 1 97 ? -9.176 -4.707 7.741 1.00 94.56 97 LEU A CA 1
ATOM 792 C C . LEU A 1 97 ? -10.364 -4.139 8.522 1.00 94.56 97 LEU A C 1
ATOM 794 O O . LEU A 1 97 ? -11.146 -3.343 7.999 1.00 94.56 97 LEU A O 1
ATOM 798 N N . SER A 1 98 ? -10.465 -4.505 9.801 1.00 96.31 98 SER A N 1
ATOM 799 C CA . SER A 1 98 ? -11.366 -3.817 10.730 1.00 96.31 98 SER A CA 1
ATOM 800 C C . SER A 1 98 ? -10.831 -2.422 11.066 1.00 96.31 98 SER A C 1
ATOM 802 O O . SER A 1 98 ? -9.625 -2.182 10.953 1.00 96.31 98 SER A O 1
ATOM 804 N N . TRP A 1 99 ? -11.702 -1.515 11.514 1.00 97.62 99 TRP A N 1
ATOM 805 C CA . TRP A 1 99 ? -11.288 -0.167 11.908 1.00 97.62 99 TRP A CA 1
ATOM 806 C C . TRP A 1 99 ? -10.276 -0.170 13.062 1.00 97.62 99 TRP A C 1
ATOM 808 O O . TRP A 1 99 ? -9.246 0.493 12.987 1.00 97.62 99 TRP A O 1
ATOM 818 N N . ALA A 1 100 ? -10.492 -1.001 14.083 1.00 97.00 100 ALA A N 1
ATOM 819 C CA . ALA A 1 100 ? -9.554 -1.136 15.198 1.00 97.00 100 ALA A CA 1
ATOM 820 C C . ALA A 1 100 ? -8.180 -1.661 14.747 1.00 97.00 100 ALA A C 1
ATOM 822 O O . ALA A 1 100 ? -7.145 -1.152 15.170 1.00 97.00 100 ALA A O 1
ATOM 823 N N . THR A 1 101 ? -8.155 -2.633 13.826 1.00 96.62 101 THR A N 1
ATOM 824 C CA . THR A 1 101 ? -6.897 -3.128 13.241 1.00 96.62 101 THR A CA 1
ATOM 825 C C . THR A 1 101 ? -6.185 -2.046 12.431 1.00 96.62 101 THR A C 1
ATOM 827 O O . THR A 1 101 ? -4.962 -1.962 12.485 1.00 96.62 101 THR A O 1
ATOM 830 N N . PHE A 1 102 ? -6.933 -1.219 11.695 1.00 97.69 102 PHE A N 1
ATOM 831 C CA . PHE A 1 102 ? -6.380 -0.063 10.993 1.00 97.69 102 PHE A CA 1
ATOM 832 C C . PHE A 1 102 ? -5.713 0.915 11.972 1.00 97.69 102 PHE A C 1
ATOM 834 O O . PHE A 1 102 ? -4.556 1.273 11.761 1.00 97.69 102 PHE A O 1
ATOM 841 N N . LEU A 1 103 ? -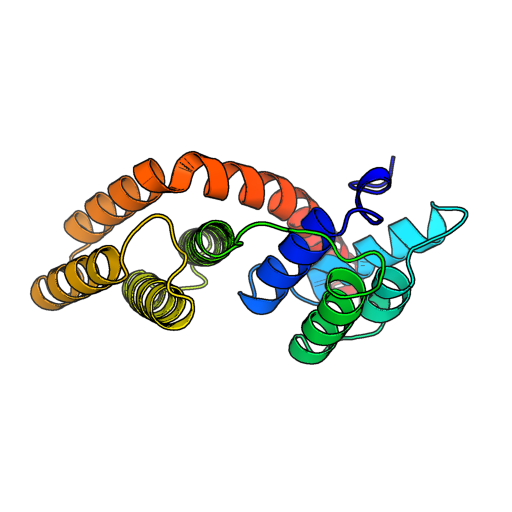6.406 1.297 13.049 1.00 97.56 103 LEU A N 1
ATOM 842 C CA . LEU A 1 103 ? -5.900 2.252 14.038 1.00 97.56 103 LEU A CA 1
ATOM 843 C C . LEU A 1 103 ? -4.641 1.738 14.757 1.00 97.56 103 LEU A C 1
ATOM 845 O O . LEU A 1 103 ? -3.652 2.463 14.828 1.00 97.56 103 LEU A O 1
ATOM 849 N N . ASP A 1 104 ? -4.639 0.486 15.232 1.00 96.88 104 ASP A N 1
ATOM 850 C CA . ASP A 1 104 ? -3.459 -0.118 15.878 1.00 96.88 104 ASP A CA 1
ATOM 851 C C . ASP A 1 104 ? -2.264 -0.187 14.913 1.00 96.88 104 ASP A C 1
ATOM 853 O O . ASP A 1 104 ? -1.152 0.216 15.262 1.00 96.88 104 ASP A O 1
ATOM 857 N N . ALA A 1 105 ? -2.486 -0.642 13.674 1.00 95.12 105 ALA A N 1
ATOM 858 C CA . ALA A 1 105 ? -1.422 -0.758 12.680 1.00 95.12 105 ALA A CA 1
ATOM 859 C C . ALA A 1 105 ? -0.843 0.608 12.281 1.00 95.12 105 ALA A C 1
ATOM 861 O O . ALA A 1 105 ? 0.378 0.749 12.211 1.00 95.12 105 ALA A O 1
ATOM 862 N N . ALA A 1 106 ? -1.696 1.609 12.047 1.00 94.50 106 ALA A N 1
ATOM 863 C CA . ALA A 1 106 ? -1.270 2.962 11.701 1.00 94.50 106 ALA A CA 1
ATOM 864 C C . ALA A 1 106 ? -0.499 3.626 12.854 1.00 94.50 106 ALA A C 1
ATOM 866 O O . ALA A 1 106 ? 0.591 4.154 12.632 1.00 94.50 106 ALA A O 1
ATOM 867 N N . GLY A 1 107 ? -1.007 3.520 14.089 1.00 94.44 107 GLY A N 1
ATOM 868 C CA . GLY A 1 107 ? -0.355 4.067 15.281 1.00 94.44 107 GLY A CA 1
ATOM 869 C C . GLY A 1 107 ? 1.033 3.472 15.518 1.00 94.44 107 GLY A C 1
ATOM 870 O O . GLY A 1 107 ? 2.008 4.212 15.634 1.00 94.44 107 GLY A O 1
ATOM 871 N N . ARG A 1 108 ? 1.159 2.137 15.508 1.00 92.38 108 ARG A N 1
ATOM 872 C CA . ARG A 1 108 ? 2.460 1.455 15.676 1.00 92.38 108 ARG A CA 1
ATOM 873 C C . ARG A 1 108 ? 3.455 1.807 14.588 1.00 92.38 108 ARG A C 1
ATOM 875 O O . ARG A 1 108 ? 4.654 1.867 14.841 1.00 92.38 108 ARG A O 1
ATOM 882 N N . PHE A 1 109 ? 2.964 1.957 13.366 1.00 87.94 109 PHE A N 1
ATOM 883 C CA . PHE A 1 109 ? 3.823 2.226 12.235 1.00 87.94 109 PHE A CA 1
ATOM 884 C C . PHE A 1 109 ? 4.438 3.632 12.330 1.00 87.94 109 PHE A C 1
ATOM 886 O O . PHE A 1 109 ? 5.655 3.758 12.217 1.00 87.94 109 PHE A O 1
ATOM 893 N N . ILE A 1 110 ? 3.625 4.648 12.633 1.00 89.38 110 ILE A N 1
ATOM 894 C CA . ILE A 1 110 ? 4.093 6.027 12.845 1.00 89.38 110 ILE A CA 1
ATOM 895 C C . ILE A 1 110 ? 5.015 6.131 14.062 1.00 89.38 110 ILE A C 1
ATOM 897 O O . ILE A 1 110 ? 6.020 6.836 14.011 1.00 89.38 110 ILE A O 1
ATOM 901 N N . ASP A 1 111 ? 4.704 5.417 15.147 1.00 89.00 111 ASP A N 1
ATOM 902 C CA . ASP A 1 111 ? 5.548 5.385 16.347 1.00 89.00 111 ASP A CA 1
ATOM 903 C C . ASP A 1 111 ? 6.956 4.845 16.040 1.00 89.00 111 ASP A C 1
ATOM 905 O O . ASP A 1 111 ? 7.965 5.389 16.486 1.00 89.00 111 ASP A O 1
ATOM 909 N N . ALA A 1 112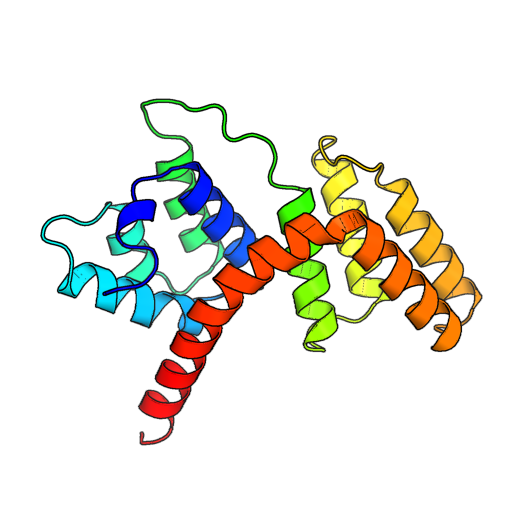 ? 7.038 3.796 15.215 1.00 83.56 112 ALA A N 1
ATOM 910 C CA . ALA A 1 112 ? 8.301 3.162 14.853 1.00 83.56 112 ALA A CA 1
ATOM 911 C C . ALA A 1 112 ? 9.150 3.994 13.877 1.00 83.56 112 ALA A C 1
ATOM 913 O O . ALA A 1 112 ? 10.380 3.911 13.917 1.00 83.56 112 ALA A O 1
ATOM 914 N N . SER A 1 113 ? 8.521 4.752 12.978 1.00 78.62 113 SER A N 1
ATOM 915 C CA . SER A 1 113 ? 9.218 5.572 11.982 1.00 78.62 113 SER A CA 1
ATOM 916 C C . SER A 1 113 ? 9.572 6.968 12.504 1.00 78.62 113 SER A C 1
ATOM 918 O O . SER A 1 113 ? 10.584 7.534 12.084 1.00 78.62 113 SER A O 1
ATOM 920 N N . GLY A 1 114 ? 8.752 7.524 13.405 1.00 68.88 114 GLY A N 1
ATOM 921 C CA . GLY A 1 114 ? 8.885 8.874 13.956 1.00 68.88 114 GLY A CA 1
ATOM 922 C C . GLY A 1 114 ? 8.780 9.994 12.914 1.00 68.88 114 GLY A C 1
ATOM 923 O O . GLY A 1 114 ? 9.261 11.097 13.170 1.00 68.88 114 GLY A O 1
ATOM 924 N N . GLY A 1 115 ? 8.234 9.710 11.724 1.00 65.94 115 GLY A N 1
ATOM 925 C CA . GLY A 1 115 ? 8.304 10.614 10.574 1.00 65.94 115 GLY A CA 1
ATOM 926 C C . GLY A 1 115 ? 6.972 10.979 9.914 1.00 65.94 115 GLY A C 1
ATOM 927 O O . GLY A 1 115 ? 7.004 11.696 8.910 1.00 65.94 115 GLY A O 1
ATOM 928 N N . GLY A 1 116 ? 5.835 10.488 10.414 1.00 67.94 116 GLY A N 1
ATOM 929 C CA . GLY A 1 116 ? 4.514 10.894 9.923 1.00 67.94 116 GLY A CA 1
ATOM 930 C C . GLY A 1 116 ? 4.243 12.378 10.187 1.00 67.94 116 GLY A C 1
ATOM 931 O O . GLY A 1 116 ? 4.844 12.972 11.084 1.00 67.94 116 GLY A O 1
ATOM 932 N N . HIS A 1 117 ? 3.333 12.993 9.423 1.00 81.88 117 HIS A N 1
ATOM 933 C CA . HIS A 1 117 ? 2.934 14.383 9.705 1.00 81.88 117 HIS A CA 1
ATOM 934 C C . HIS A 1 117 ? 2.056 14.514 10.960 1.00 81.88 117 HIS A C 1
ATOM 936 O O . HIS A 1 117 ? 1.859 15.623 11.458 1.00 81.88 117 HIS A O 1
ATOM 942 N N . ILE A 1 118 ? 1.553 13.389 11.473 1.00 85.62 118 ILE A N 1
ATOM 943 C CA . ILE A 1 118 ? 0.782 13.289 12.711 1.00 85.62 118 ILE A CA 1
ATOM 944 C C . ILE A 1 118 ? 1.469 12.317 13.655 1.00 85.62 118 ILE A C 1
ATOM 946 O O . ILE A 1 118 ? 2.003 11.296 13.225 1.00 85.62 118 ILE A O 1
ATOM 950 N N . ASP A 1 119 ? 1.370 12.603 14.947 1.00 89.44 119 ASP A N 1
ATOM 951 C CA . ASP A 1 119 ? 1.826 11.716 16.006 1.00 89.44 119 ASP A CA 1
ATOM 952 C C . ASP A 1 119 ? 0.976 10.439 16.107 1.00 89.44 119 ASP A C 1
ATOM 954 O O . ASP A 1 119 ? -0.235 10.427 15.856 1.00 89.44 119 ASP A O 1
ATOM 958 N N . CYS A 1 120 ? 1.602 9.351 16.561 1.00 92.00 120 CYS A N 1
ATOM 959 C CA . CYS A 1 120 ? 0.944 8.057 16.762 1.00 92.00 120 CYS A CA 1
ATOM 960 C C . CYS A 1 120 ? -0.258 8.138 17.728 1.00 92.00 120 CYS A C 1
ATOM 962 O O . CYS A 1 120 ? -1.224 7.382 17.585 1.00 92.00 120 CYS A O 1
ATOM 964 N N . GLU A 1 121 ? -0.244 9.105 18.655 1.00 94.12 121 GLU A N 1
ATOM 965 C CA . GLU A 1 121 ? -1.335 9.396 19.591 1.00 94.12 121 GLU A CA 1
ATOM 966 C C . GLU A 1 121 ? -2.667 9.668 18.888 1.00 94.12 121 GLU A C 1
ATOM 968 O O . GLU A 1 121 ? -3.715 9.318 19.428 1.00 94.12 121 GLU A O 1
ATOM 973 N N . PHE A 1 122 ? -2.658 10.226 17.675 1.00 95.44 122 PHE A N 1
ATOM 974 C CA . PHE A 1 122 ? -3.881 10.448 16.905 1.00 95.44 122 PHE A CA 1
ATOM 975 C C . PHE A 1 122 ? -4.652 9.144 16.675 1.00 95.44 122 PHE A C 1
ATOM 977 O O . PHE A 1 122 ? -5.868 9.099 16.868 1.00 95.44 122 PHE A O 1
ATOM 984 N N . PHE A 1 123 ? -3.942 8.069 16.331 1.00 96.88 123 PHE A N 1
ATOM 985 C CA . PHE A 1 123 ? -4.533 6.756 16.090 1.00 96.88 123 PHE A CA 1
ATOM 986 C C . PHE A 1 123 ? -4.848 6.025 17.393 1.00 96.88 123 PHE A C 1
ATOM 988 O O . PHE A 1 123 ? -5.939 5.473 17.530 1.00 96.88 123 PHE A O 1
ATOM 995 N N . PHE A 1 124 ? -3.938 6.060 18.369 1.00 97.12 124 PHE A N 1
ATOM 996 C CA . PHE A 1 124 ? -4.144 5.371 19.645 1.00 97.12 124 PHE A CA 1
ATOM 997 C C . PHE A 1 124 ? -5.276 5.981 20.479 1.00 97.12 124 PHE A C 1
ATOM 999 O O . PHE A 1 124 ? -6.037 5.235 21.090 1.00 97.12 124 PHE A O 1
ATOM 1006 N N . CYS A 1 125 ? -5.460 7.305 20.459 1.00 97.00 125 CYS A N 1
ATOM 1007 C CA . CYS A 1 125 ? -6.619 7.932 21.100 1.00 97.00 125 CYS A CA 1
ATOM 1008 C C . CYS A 1 125 ? -7.929 7.445 20.468 1.00 97.00 125 CYS A C 1
ATOM 1010 O O . CYS A 1 125 ? -8.831 7.023 21.182 1.00 97.00 125 CYS A O 1
ATOM 1012 N N . MET A 1 126 ? -8.012 7.429 19.132 1.00 97.69 126 MET A N 1
ATOM 1013 C CA . MET A 1 126 ? -9.201 6.920 18.440 1.00 97.69 126 MET A CA 1
ATOM 1014 C C . MET A 1 126 ? -9.452 5.433 18.720 1.00 97.69 126 MET A C 1
ATOM 1016 O O . MET A 1 126 ? -10.613 5.023 18.784 1.00 97.69 126 MET A O 1
ATOM 1020 N N . LEU A 1 127 ? -8.389 4.638 18.893 1.00 97.75 127 LEU A N 1
ATOM 1021 C CA . LEU A 1 127 ? -8.493 3.219 19.229 1.00 97.75 127 LEU A CA 1
ATOM 1022 C C . LEU A 1 127 ? -9.099 3.028 20.622 1.00 97.75 127 LEU A C 1
ATOM 1024 O O . LEU A 1 127 ? -10.040 2.258 20.778 1.00 97.75 127 LEU A O 1
ATOM 1028 N N . ASN A 1 128 ? -8.624 3.784 21.609 1.00 97.38 128 ASN A N 1
ATOM 1029 C CA . ASN A 1 128 ? -9.199 3.750 22.952 1.00 97.38 128 ASN A CA 1
ATOM 1030 C C . ASN A 1 128 ? -10.680 4.167 22.928 1.00 97.38 128 ASN A C 1
ATOM 1032 O O . ASN A 1 128 ? -11.524 3.477 23.494 1.00 97.38 128 ASN A O 1
ATOM 1036 N N . ASP A 1 129 ? -11.014 5.243 22.205 1.00 97.12 129 ASP A N 1
ATOM 1037 C CA . ASP A 1 129 ? -12.393 5.736 22.111 1.00 97.12 129 ASP A CA 1
ATOM 1038 C C . ASP A 1 129 ? -13.344 4.685 21.506 1.00 97.12 129 ASP A C 1
ATOM 1040 O O . ASP A 1 129 ? -14.474 4.514 21.973 1.00 97.12 129 ASP A O 1
ATOM 1044 N N . ILE A 1 130 ? -12.913 3.976 20.451 1.00 95.75 130 ILE A N 1
ATOM 1045 C CA . ILE A 1 130 ? -13.757 2.971 19.791 1.00 95.75 130 ILE A CA 1
ATOM 1046 C C . ILE A 1 130 ? -13.899 1.698 20.633 1.00 95.75 130 ILE A C 1
ATOM 1048 O O . ILE A 1 130 ? -14.972 1.086 20.629 1.00 95.75 130 ILE A O 1
ATOM 1052 N N . GLU A 1 131 ? -12.865 1.326 21.391 1.00 95.12 131 GLU A N 1
ATOM 1053 C CA . GLU A 1 131 ? -12.909 0.222 22.354 1.00 95.12 131 GLU A CA 1
ATOM 1054 C C . GLU A 1 131 ? -13.869 0.532 23.513 1.00 95.12 131 GLU A C 1
ATOM 1056 O O . GLU A 1 131 ? -14.750 -0.281 23.809 1.00 95.12 131 GLU A O 1
ATOM 1061 N N . ASP A 1 132 ? -13.790 1.734 24.091 1.00 95.88 132 ASP A N 1
ATOM 1062 C CA . ASP A 1 132 ? -14.682 2.197 25.163 1.00 95.88 132 ASP A CA 1
ATOM 1063 C C . ASP A 1 132 ? -16.148 2.282 24.703 1.00 95.88 132 ASP A C 1
ATOM 1065 O O . ASP A 1 132 ? -17.082 1.982 25.456 1.00 95.88 132 ASP A O 1
ATOM 1069 N N . ALA A 1 133 ? -16.370 2.629 23.434 1.00 93.44 133 ALA A N 1
ATOM 1070 C CA . ALA A 1 133 ? -17.690 2.651 22.813 1.00 93.44 133 ALA A CA 1
ATOM 1071 C C . ALA A 1 133 ? -18.208 1.262 22.385 1.00 93.44 133 ALA A C 1
ATOM 1073 O O . ALA A 1 133 ? -19.278 1.180 21.777 1.00 93.44 133 ALA A O 1
ATOM 1074 N N . ASN A 1 134 ? -17.484 0.173 22.681 1.00 92.44 134 ASN A N 1
ATOM 1075 C CA . ASN A 1 134 ? -17.788 -1.191 22.231 1.00 92.44 134 ASN A CA 1
ATOM 1076 C C . ASN A 1 134 ? -18.005 -1.287 20.708 1.00 92.44 134 ASN A C 1
ATOM 1078 O O . ASN A 1 134 ? -18.941 -1.947 20.249 1.00 92.44 134 ASN A O 1
ATOM 1082 N N . TYR A 1 135 ? -17.137 -0.640 19.925 1.00 91.62 135 TYR A N 1
ATOM 1083 C CA . TYR A 1 135 ? -17.153 -0.682 18.459 1.00 91.62 135 TYR A CA 1
ATOM 1084 C C . TYR A 1 135 ? -18.441 -0.111 17.841 1.00 91.62 135 TYR A C 1
ATOM 1086 O O . TYR A 1 135 ? -19.025 -0.664 16.907 1.00 91.62 135 TYR A O 1
ATOM 1094 N N . GLY A 1 136 ? -18.908 1.016 18.385 1.00 92.62 136 GLY A N 1
ATOM 1095 C CA . GLY A 1 136 ? -20.089 1.720 17.893 1.00 92.62 136 GLY A CA 1
ATOM 1096 C C . GLY A 1 136 ? -19.914 2.262 16.468 1.00 92.62 136 GLY A C 1
ATOM 1097 O O . GLY A 1 136 ? -19.081 3.132 16.222 1.00 92.62 136 GLY A O 1
ATOM 1098 N N . SER A 1 137 ? -20.769 1.813 15.543 1.00 91.62 137 SER A N 1
ATOM 1099 C CA . SER A 1 137 ? -20.721 2.200 14.117 1.00 91.62 137 SER A CA 1
ATOM 1100 C C . SER A 1 137 ? -20.810 3.709 13.840 1.00 91.62 137 SER A C 1
ATOM 1102 O O . SER A 1 137 ? -20.257 4.190 12.849 1.00 91.62 137 SER A O 1
ATOM 1104 N N . GLU A 1 138 ? -21.485 4.475 14.702 1.00 95.94 138 GLU A N 1
ATOM 1105 C CA . GLU A 1 138 ? -21.567 5.933 14.574 1.00 95.94 138 GLU A CA 1
ATOM 1106 C C . GLU A 1 138 ? -20.212 6.596 14.853 1.00 95.94 138 GLU A C 1
ATOM 1108 O O . GLU A 1 138 ? -19.773 7.443 14.075 1.00 95.94 138 GLU A O 1
ATOM 1113 N N . LEU A 1 139 ? -19.524 6.171 15.918 1.00 96.50 139 LEU A N 1
ATOM 1114 C CA . LEU A 1 139 ? -18.199 6.679 16.264 1.00 96.50 139 LEU A CA 1
ATOM 1115 C C . LEU A 1 139 ? -17.165 6.272 15.211 1.00 96.50 139 LEU A C 1
ATOM 1117 O O . LEU A 1 139 ? -16.396 7.119 14.763 1.00 96.50 139 LEU A O 1
ATOM 1121 N N . GLU A 1 140 ? -17.201 5.017 14.756 1.00 96.81 140 GLU A N 1
ATOM 1122 C CA . GLU A 1 140 ? -16.362 4.553 13.644 1.00 96.81 140 GLU A CA 1
ATOM 1123 C C . GLU A 1 140 ? -16.570 5.433 12.407 1.00 96.81 140 GLU A C 1
ATOM 1125 O O . GLU A 1 140 ? -15.608 5.949 11.846 1.00 96.81 140 GLU A O 1
ATOM 1130 N N . SER A 1 141 ? -17.822 5.707 12.031 1.00 96.44 141 SER A N 1
ATOM 1131 C CA . SER A 1 141 ? -18.125 6.570 10.883 1.00 96.44 141 SER A CA 1
ATOM 1132 C C . SER A 1 141 ? -17.532 7.975 11.039 1.00 96.44 141 SER A C 1
ATOM 1134 O O . SER A 1 141 ? -16.985 8.516 10.078 1.00 96.44 141 SER A O 1
ATOM 1136 N N . GLN A 1 142 ? -17.600 8.570 12.233 1.00 97.44 142 GLN A N 1
ATOM 1137 C CA . GLN A 1 142 ? -17.010 9.887 12.508 1.00 97.44 142 GLN A CA 1
ATOM 1138 C C . GLN A 1 142 ? -15.477 9.860 12.416 1.00 97.44 142 GLN A C 1
ATOM 1140 O O . GLN A 1 142 ? -14.878 10.735 11.787 1.00 97.44 142 GLN A O 1
ATOM 1145 N N . GLN A 1 143 ? -14.839 8.846 13.002 1.00 97.94 143 GLN A N 1
ATOM 1146 C CA . GLN A 1 143 ? -13.385 8.678 12.970 1.00 97.94 143 GLN A CA 1
ATOM 1147 C C . GLN A 1 143 ? -12.877 8.411 11.544 1.00 97.94 143 GLN A C 1
ATOM 1149 O O . GLN A 1 143 ? -11.889 9.013 11.128 1.00 97.94 143 GLN A O 1
ATOM 1154 N N . VAL A 1 144 ? -13.593 7.604 10.755 1.00 97.75 144 VAL A N 1
ATOM 1155 C CA . VAL A 1 144 ? -13.297 7.365 9.332 1.00 97.75 144 VAL A CA 1
ATOM 1156 C C . VAL A 1 144 ? -13.302 8.673 8.542 1.00 97.75 144 VAL A C 1
ATOM 1158 O O . VAL A 1 144 ? -12.377 8.917 7.769 1.00 97.75 144 VAL A O 1
ATOM 1161 N N . GLN A 1 145 ? -14.305 9.539 8.741 1.00 97.62 145 GLN A N 1
ATOM 1162 C CA . GLN A 1 145 ? -14.349 10.847 8.071 1.00 97.62 145 GLN A CA 1
ATOM 1163 C C . GLN A 1 145 ? -13.191 11.750 8.498 1.00 97.62 145 GLN A C 1
ATOM 1165 O O . GLN A 1 145 ? -12.610 12.437 7.661 1.00 97.62 145 GLN A O 1
ATOM 1170 N N . ARG A 1 146 ? -12.833 11.731 9.785 1.00 97.62 146 ARG A N 1
ATOM 1171 C CA . ARG A 1 146 ? -11.707 12.507 10.313 1.00 97.62 146 ARG A CA 1
ATOM 1172 C C . ARG A 1 146 ? -10.381 12.070 9.693 1.00 97.62 146 ARG A C 1
ATOM 1174 O O . ARG A 1 146 ? -9.635 12.920 9.224 1.00 97.62 146 ARG A O 1
ATOM 1181 N N . VAL A 1 147 ? -10.112 10.766 9.650 1.00 97.44 147 VAL A N 1
ATOM 1182 C CA . VAL A 1 147 ? -8.904 10.219 9.012 1.00 97.44 147 VAL A CA 1
ATOM 1183 C C . VAL A 1 147 ? -8.888 10.532 7.521 1.00 97.44 147 VAL A C 1
ATOM 1185 O O . VAL A 1 147 ? -7.856 10.942 7.003 1.00 97.44 147 VAL A O 1
ATOM 1188 N N . TYR A 1 148 ? -10.022 10.394 6.828 1.00 97.38 148 TYR A N 1
ATOM 1189 C CA . TYR A 1 148 ? -10.088 10.745 5.411 1.00 97.38 148 TYR A CA 1
ATOM 1190 C C . TYR A 1 148 ? -9.759 12.217 5.169 1.00 97.38 148 TYR A C 1
ATOM 1192 O O . TYR A 1 148 ? -8.998 12.515 4.260 1.00 97.38 148 TYR A O 1
ATOM 1200 N N . ALA A 1 149 ? -10.324 13.132 5.962 1.00 96.81 149 ALA A N 1
ATOM 1201 C CA . ALA A 1 149 ? -10.087 14.564 5.800 1.00 96.81 149 ALA A CA 1
ATOM 1202 C C . ALA A 1 149 ? -8.607 14.934 5.971 1.00 96.81 149 ALA A C 1
ATOM 1204 O O . ALA A 1 149 ? -8.118 15.819 5.274 1.00 96.81 149 ALA A O 1
ATOM 1205 N N . GLU A 1 150 ? -7.916 14.241 6.871 1.00 96.50 150 GLU A N 1
ATOM 1206 C CA . GLU A 1 150 ? -6.516 14.494 7.187 1.00 96.50 150 GLU A CA 1
ATOM 1207 C C . GLU A 1 150 ? -5.560 13.904 6.135 1.00 96.50 150 GLU A C 1
ATOM 1209 O O . GLU A 1 150 ? -4.647 14.581 5.683 1.00 96.50 150 GLU A O 1
ATOM 1214 N N . PHE A 1 151 ? -5.826 12.681 5.663 1.00 96.31 151 PHE A N 1
ATOM 1215 C CA . PHE A 1 151 ? -4.980 11.961 4.696 1.00 96.31 151 PHE A CA 1
ATOM 1216 C C . PHE A 1 151 ? -5.546 11.979 3.264 1.00 96.31 151 PHE A C 1
ATOM 1218 O O . PHE A 1 151 ? -5.256 11.089 2.461 1.00 96.31 151 PHE A O 1
ATOM 1225 N N . ALA A 1 152 ? -6.418 12.940 2.933 1.00 96.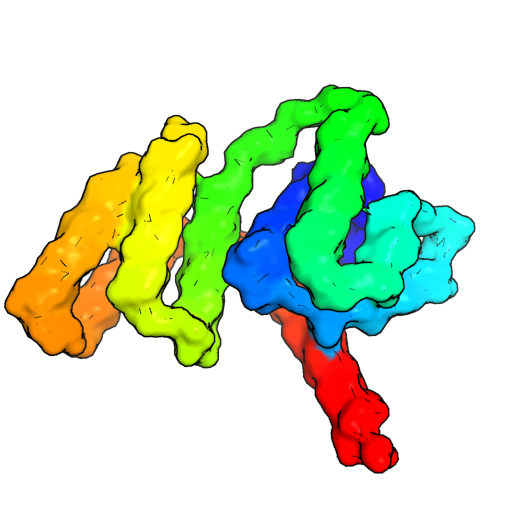75 152 ALA A N 1
ATOM 1226 C CA . ALA A 1 152 ? -7.174 12.938 1.675 1.00 96.75 152 ALA A CA 1
ATOM 1227 C C . ALA A 1 152 ? -6.252 12.885 0.448 1.00 96.75 152 ALA A C 1
ATOM 1229 O O . ALA A 1 152 ? -6.475 12.095 -0.467 1.00 96.75 152 ALA A O 1
ATOM 1230 N N . SER A 1 153 ? -5.189 13.692 0.466 1.00 95.19 153 SER A N 1
ATOM 1231 C CA . SER A 1 153 ? -4.190 13.784 -0.602 1.00 95.19 153 SER A CA 1
ATOM 1232 C C . SER A 1 153 ? -3.531 12.428 -0.879 1.00 95.19 153 SER A C 1
ATOM 1234 O O . SER A 1 153 ? -3.486 11.957 -2.020 1.00 95.19 153 SER A O 1
ATOM 1236 N N . GLU A 1 154 ? -3.074 11.752 0.171 1.00 96.00 154 GLU A N 1
ATOM 1237 C CA . GLU A 1 154 ? -2.349 10.488 0.082 1.00 96.00 154 GLU A CA 1
ATOM 1238 C C . GLU A 1 154 ? -3.299 9.347 -0.276 1.00 96.00 154 GLU A C 1
ATOM 1240 O O . GLU A 1 154 ? -2.971 8.514 -1.122 1.00 96.00 154 GLU A O 1
ATOM 1245 N N . ILE A 1 155 ? -4.509 9.337 0.293 1.00 97.81 155 ILE A N 1
ATOM 1246 C CA . ILE A 1 155 ? -5.563 8.369 -0.037 1.00 97.81 155 ILE A CA 1
ATOM 1247 C C . ILE A 1 155 ? -5.947 8.470 -1.514 1.00 97.81 155 ILE A C 1
ATOM 1249 O O . ILE A 1 155 ? -6.076 7.441 -2.183 1.00 97.81 155 ILE A O 1
ATOM 1253 N N . GLU A 1 156 ? -6.112 9.680 -2.044 1.00 97.25 156 GLU A N 1
ATOM 1254 C CA . GLU A 1 156 ? -6.448 9.898 -3.452 1.00 97.25 156 GLU A CA 1
ATOM 1255 C C . GLU A 1 156 ? -5.289 9.499 -4.377 1.00 97.25 156 GLU A C 1
ATOM 1257 O O . GLU A 1 156 ? -5.503 8.786 -5.362 1.00 97.25 156 GLU A O 1
ATOM 1262 N N . SER A 1 157 ? -4.058 9.881 -4.029 1.00 95.31 157 SER A N 1
ATOM 1263 C CA . SER A 1 157 ? -2.848 9.543 -4.788 1.00 95.31 157 SER A CA 1
ATOM 1264 C C . SER A 1 157 ? -2.604 8.028 -4.852 1.00 95.31 157 SER A C 1
ATOM 1266 O O . SER A 1 157 ? -2.507 7.444 -5.938 1.00 95.31 157 SER A O 1
ATOM 1268 N N . VAL A 1 158 ? -2.587 7.355 -3.696 1.00 97.62 158 VAL A N 1
ATOM 1269 C CA . VAL A 1 158 ? -2.431 5.894 -3.607 1.00 97.62 158 VAL A CA 1
ATOM 1270 C C . VAL A 1 158 ? -3.612 5.189 -4.270 1.00 97.62 158 VAL A C 1
ATOM 1272 O O . VAL A 1 158 ? -3.418 4.216 -5.001 1.00 97.62 158 VAL A O 1
ATOM 1275 N N . GLY A 1 159 ? -4.833 5.691 -4.071 1.00 97.62 159 GLY A N 1
ATOM 1276 C CA . GLY A 1 159 ? -6.050 5.151 -4.673 1.00 97.62 159 GLY A CA 1
ATOM 1277 C C . GLY A 1 159 ? -6.016 5.169 -6.202 1.00 97.62 159 GLY A C 1
ATOM 1278 O O . GLY A 1 159 ? -6.407 4.185 -6.839 1.00 97.62 159 GLY A O 1
ATOM 1279 N N . ALA A 1 160 ? -5.484 6.235 -6.803 1.00 96.44 160 ALA A N 1
ATOM 1280 C CA . ALA A 1 160 ? -5.318 6.333 -8.250 1.00 96.44 160 ALA A CA 1
ATOM 1281 C C . ALA A 1 160 ? -4.380 5.241 -8.787 1.00 96.44 160 ALA A C 1
ATOM 1283 O O . ALA A 1 160 ? -4.713 4.567 -9.765 1.00 96.44 160 ALA A O 1
ATOM 1284 N N . ILE A 1 161 ? -3.249 4.997 -8.119 1.00 96.75 161 ILE A N 1
ATOM 1285 C CA . ILE A 1 161 ? -2.307 3.936 -8.508 1.00 96.75 161 ILE A CA 1
ATOM 1286 C C . ILE A 1 161 ? -2.927 2.556 -8.286 1.00 96.75 161 ILE A C 1
ATOM 1288 O O . ILE A 1 161 ? -2.866 1.692 -9.165 1.00 96.75 161 ILE A O 1
ATOM 1292 N N . PHE A 1 162 ? -3.573 2.354 -7.139 1.00 97.00 162 PHE A N 1
ATOM 1293 C CA . PHE A 1 162 ? -4.235 1.101 -6.801 1.00 97.00 162 PHE A CA 1
ATOM 1294 C C . PHE A 1 162 ? -5.303 0.711 -7.827 1.00 97.00 162 PHE A C 1
ATOM 1296 O O . PHE A 1 162 ? -5.385 -0.461 -8.189 1.00 97.00 162 PHE A O 1
ATOM 1303 N N . SER A 1 163 ? -6.067 1.671 -8.359 1.00 95.81 163 SER A N 1
ATOM 1304 C CA . SER A 1 163 ? -7.102 1.398 -9.367 1.00 95.81 163 SER A CA 1
ATOM 1305 C C . SER A 1 163 ? -6.553 0.679 -10.609 1.00 95.81 163 SER A C 1
ATOM 1307 O O . SER A 1 163 ? -7.168 -0.266 -11.102 1.00 95.81 163 SER A O 1
ATOM 1309 N N . VAL A 1 164 ? -5.338 1.032 -11.041 1.00 95.50 164 VAL A N 1
ATOM 1310 C CA . VAL A 1 164 ? -4.647 0.376 -12.158 1.00 95.50 164 VAL A CA 1
ATOM 1311 C C . VAL A 1 164 ? -4.277 -1.063 -11.796 1.00 95.50 164 VAL A C 1
ATOM 1313 O O . VAL A 1 164 ? -4.524 -1.988 -12.569 1.00 95.50 164 VAL A O 1
ATOM 1316 N N . PHE A 1 165 ? -3.708 -1.282 -10.609 1.00 95.81 165 PHE A N 1
ATOM 1317 C CA . PHE A 1 165 ? -3.353 -2.624 -10.133 1.00 95.81 165 PHE A CA 1
ATOM 1318 C C . PHE A 1 165 ? -4.576 -3.513 -9.893 1.00 95.81 165 PHE A C 1
ATOM 1320 O O . PHE A 1 165 ? -4.504 -4.728 -10.085 1.00 95.81 165 PHE A O 1
ATOM 1327 N N . HIS A 1 166 ? -5.707 -2.923 -9.515 1.00 93.94 166 HIS A N 1
ATOM 1328 C CA . HIS A 1 166 ? -6.968 -3.632 -9.366 1.00 93.94 166 HIS A CA 1
ATOM 1329 C C . HIS A 1 166 ? -7.470 -4.178 -10.714 1.00 93.94 166 HIS A C 1
ATOM 1331 O O . HIS A 1 166 ? -7.926 -5.321 -10.784 1.00 93.94 166 HIS A O 1
ATOM 1337 N N . ASP A 1 167 ? -7.302 -3.436 -11.812 1.00 94.75 167 ASP A N 1
ATOM 1338 C CA . ASP A 1 167 ? -7.619 -3.937 -13.156 1.00 94.75 167 ASP A CA 1
ATOM 1339 C C . ASP A 1 167 ? -6.718 -5.112 -13.566 1.00 94.75 167 ASP A C 1
ATOM 1341 O O . ASP A 1 167 ? -7.199 -6.113 -14.111 1.00 94.75 167 ASP A O 1
ATOM 1345 N N . TYR A 1 168 ? -5.422 -5.050 -13.245 1.00 95.44 168 TYR A N 1
ATOM 1346 C CA . TYR A 1 168 ? -4.514 -6.184 -13.441 1.00 95.44 168 TYR A CA 1
ATOM 1347 C C . TYR A 1 168 ? -4.916 -7.402 -12.610 1.00 95.44 168 TYR A C 1
ATOM 1349 O O . TYR A 1 168 ? -4.918 -8.521 -13.126 1.00 95.44 168 TYR A O 1
ATOM 1357 N N . PHE A 1 169 ? -5.333 -7.203 -11.361 1.00 94.94 169 PHE A N 1
ATOM 1358 C CA . PHE A 1 169 ? -5.847 -8.284 -10.528 1.00 94.94 169 PHE A CA 1
ATOM 1359 C C . PHE A 1 169 ? -7.106 -8.925 -11.123 1.00 94.94 169 PHE A C 1
ATOM 1361 O O . PHE A 1 169 ? -7.198 -10.153 -11.189 1.00 94.94 169 PHE A O 1
ATOM 1368 N N . ARG A 1 170 ? -8.048 -8.127 -11.640 1.00 94.31 170 ARG A N 1
ATOM 1369 C CA . ARG A 1 170 ? -9.238 -8.650 -12.333 1.00 94.31 170 ARG A CA 1
ATOM 1370 C C . ARG A 1 170 ? -8.873 -9.489 -13.557 1.00 94.31 170 ARG A C 1
ATOM 1372 O O . ARG A 1 170 ? -9.455 -10.560 -13.753 1.00 94.31 170 ARG A O 1
ATOM 1379 N N . ARG A 1 171 ? -7.902 -9.037 -14.361 1.00 94.12 171 ARG A N 1
ATOM 1380 C CA . ARG A 1 171 ? -7.359 -9.805 -15.498 1.00 94.12 171 ARG A CA 1
ATOM 1381 C C . ARG A 1 171 ? -6.735 -11.118 -15.027 1.00 94.12 171 ARG A C 1
ATOM 1383 O O . ARG A 1 171 ? -7.023 -12.161 -15.606 1.00 94.12 171 ARG A O 1
ATOM 1390 N N . TYR A 1 172 ? -5.943 -11.076 -13.955 1.00 92.88 172 TYR A N 1
ATOM 1391 C CA . TYR A 1 172 ? -5.310 -12.257 -13.372 1.00 92.88 172 TYR A CA 1
ATOM 1392 C C . TYR A 1 172 ? -6.345 -13.288 -12.922 1.00 92.88 172 TYR A C 1
ATOM 1394 O O . TYR A 1 172 ? -6.218 -14.464 -13.254 1.00 92.88 172 TYR A O 1
ATOM 1402 N N . VAL A 1 173 ? -7.376 -12.863 -12.187 1.00 92.88 173 VAL A N 1
ATOM 1403 C CA . VAL A 1 173 ? -8.449 -13.760 -11.737 1.00 92.88 173 VAL A CA 1
ATOM 1404 C C . VAL A 1 173 ? -9.169 -14.366 -12.937 1.00 92.88 173 VAL A C 1
ATOM 1406 O O . VAL A 1 173 ? -9.320 -15.581 -12.980 1.00 92.88 173 VAL A O 1
ATOM 1409 N N . SER A 1 174 ? -9.537 -13.558 -13.935 1.00 92.50 174 SER A N 1
ATOM 1410 C CA . SER A 1 174 ? -10.256 -14.038 -15.126 1.00 92.50 174 SER A CA 1
ATOM 1411 C C . SER A 1 174 ? -9.448 -15.092 -15.893 1.00 92.50 174 SER A C 1
ATOM 1413 O O . SER A 1 174 ? -9.959 -16.168 -16.171 1.00 92.50 174 SER A O 1
ATOM 1415 N N . ALA A 1 175 ? -8.158 -14.840 -16.137 1.00 88.19 175 ALA A N 1
ATOM 1416 C CA . ALA A 1 175 ? -7.278 -15.773 -16.845 1.00 88.19 175 ALA A CA 1
ATOM 1417 C C . ALA A 1 175 ? -7.041 -17.103 -16.102 1.00 88.19 175 ALA A C 1
ATOM 1419 O O . ALA A 1 175 ? -6.690 -18.096 -16.729 1.00 88.19 175 ALA A O 1
ATOM 1420 N N . ASN A 1 176 ? -7.215 -17.125 -14.777 1.00 80.44 176 ASN A N 1
ATOM 1421 C CA . ASN A 1 176 ? -7.048 -18.318 -13.940 1.00 80.44 176 ASN A CA 1
ATOM 1422 C C . ASN A 1 176 ? -8.387 -18.930 -13.484 1.00 80.44 176 ASN A C 1
ATOM 1424 O O . ASN A 1 176 ? -8.376 -19.852 -12.676 1.00 80.44 176 ASN A O 1
ATOM 1428 N N . SER A 1 177 ? -9.527 -18.406 -13.949 1.00 70.75 177 SER A N 1
ATOM 1429 C CA . SER A 1 177 ? -10.862 -18.964 -13.668 1.00 70.75 177 SER A CA 1
ATOM 1430 C C . SER A 1 177 ? -11.319 -19.962 -14.739 1.00 70.75 177 SER A C 1
ATOM 1432 O O . SER A 1 177 ? -12.243 -20.729 -14.491 1.00 70.75 177 SER A O 1
ATOM 1434 N N . ASP A 1 178 ? -10.660 -19.959 -15.903 1.00 52.50 178 ASP A N 1
ATOM 1435 C CA . ASP A 1 178 ? -10.917 -20.854 -17.041 1.00 52.50 178 ASP A CA 1
ATOM 1436 C C . ASP A 1 178 ? -9.978 -22.087 -17.066 1.00 52.50 178 ASP A C 1
ATOM 1438 O O . ASP A 1 178 ? -9.861 -22.762 -18.092 1.00 52.50 178 ASP A O 1
ATOM 1442 N N . ALA A 1 179 ? -9.292 -22.372 -15.950 1.00 46.06 179 ALA A N 1
ATOM 1443 C CA . ALA A 1 179 ? -8.396 -23.518 -15.747 1.00 46.06 179 ALA A CA 1
ATOM 1444 C C . ALA A 1 179 ? -8.937 -24.449 -14.653 1.00 46.06 179 ALA A C 1
ATOM 1446 O O . ALA A 1 179 ? -8.824 -25.684 -14.832 1.00 46.06 179 ALA A O 1
#

Foldseek 3Di:
DQPCLVPQLPLLVLLLVLLLLVLVLDFLLLLLVSLVVSVVPDPDGDPLSVVSNPDRDSVVNSVSSVCSSCDPPDDDNADCLLLSLLSLLVCVVVVNDPLLRSLVVSLVSCVVVVRDPDHSCLSVVLNVVCVVVVNDPVSSVVSSVVSCVVSVVSNVVSVVVSVNSVVSSVVSCVVVVVD

Organism: NCBI:txid980271

Radius of gyration: 17.53 Å; chains: 1; bounding box: 45×38×50 Å

Secondary structure (DSSP, 8-state):
--TTTTTTT-HHHHHHHHHHHHTTSS-HHHHHHHHHHHHHH-SS--HHHHHHTT--SHHHHHHHHHHHHTSSSP------HHHHHHHHHHHHHTTSS-HHHHHHHHHHHHHHH--SSS-THHHHHHHHHHHHTTS-HHHHHHHHHHHHHHSHHHHHHHHHHHHHHHHHHHHHHHHTT--

Sequence (179 aa):
MTPFASNVADKRFAFLISTMIDSRLIWYKHYYLWADDLIASLPSVPQWVLQIATIKYYPDAVAEINRFVHSEPFEQLGNTDDERVACLFLQHRMGALSWATFLDAAGRFIDASGGGHIDCEFFFCMLNDIEDANYGSELESQQVQRVYAEFASEIESVGAIFSVFHDYFRRYVSANSDA